Protein AF-A0A2M7U3A9-F1 (afdb_monomer_lite)

pLDDT: mean 92.0, std 8.78, range [64.0, 98.69]

Sequence (62 aa):
MLFAALLFLFFLSNVTWGWDPPAFGQKGMVVAHDRLAAEAGQQILEQGGNAIDAAVAVAYAL

Secondary structure (DSSP, 8-state):
-HHHHHHHHHHHHTTTTT-PPPP--SS-----SSHHHHHHHHHHHHTT--HHHHHHHHHHH-

Foldseek 3Di:
DVVVVVVVVVVVVPPPPPDDDDDDDDQDAFDDPDPVLRVQLVVCSVVVHDNVSSVVSSVVRD

Structure (mmCIF, N/CA/C/O backbone):
data_AF-A0A2M7U3A9-F1
#
_entry.id   AF-A0A2M7U3A9-F1
#
loop_
_atom_site.group_PDB
_atom_site.id
_atom_site.type_symbol
_atom_site.label_atom_id
_atom_site.label_alt_id
_atom_site.label_comp_id
_atom_site.label_asym_id
_atom_site.label_entity_id
_atom_site.label_seq_id
_atom_site.pdbx_PDB_ins_code
_atom_site.Cartn_x
_atom_site.Cartn_y
_atom_site.Cartn_z
_atom_site.occupancy
_atom_site.B_iso_or_equiv
_atom_site.auth_seq_id
_atom_site.auth_comp_id
_atom_site.auth_asym_id
_atom_site.auth_atom_id
_atom_site.pdbx_PDB_model_num
ATOM 1 N N . MET A 1 1 ? 19.776 -0.254 -45.946 1.00 87.50 1 MET A N 1
ATOM 2 C CA . MET A 1 1 ? 20.660 -0.457 -44.773 1.00 87.50 1 MET A CA 1
ATOM 3 C C . MET A 1 1 ? 20.213 0.365 -43.568 1.00 87.50 1 MET A C 1
ATOM 5 O O . MET A 1 1 ? 19.949 -0.233 -42.537 1.00 87.50 1 MET A O 1
ATOM 9 N N . LEU A 1 2 ? 20.018 1.685 -43.701 1.00 92.38 2 LEU A N 1
ATOM 10 C CA . LEU A 1 2 ? 19.547 2.555 -42.608 1.00 92.38 2 LEU A CA 1
ATOM 11 C C . LEU A 1 2 ? 18.222 2.097 -41.965 1.00 92.38 2 LEU A C 1
ATOM 13 O O . LEU A 1 2 ? 18.122 2.010 -40.749 1.00 92.38 2 LEU A O 1
ATOM 17 N N . PHE A 1 3 ? 17.227 1.729 -42.776 1.00 93.56 3 PHE A N 1
ATOM 18 C CA . PHE A 1 3 ? 15.926 1.256 -42.284 1.00 93.56 3 PHE A CA 1
ATOM 19 C C . PHE A 1 3 ? 16.021 -0.034 -41.450 1.00 93.56 3 PHE A C 1
ATOM 21 O O . PHE A 1 3 ? 15.392 -0.147 -40.403 1.00 93.56 3 PHE A O 1
ATOM 28 N N . ALA A 1 4 ? 16.867 -0.979 -41.871 1.00 93.31 4 ALA A N 1
ATOM 29 C CA . ALA A 1 4 ? 17.113 -2.212 -41.124 1.00 93.31 4 ALA A CA 1
ATOM 30 C C . ALA A 1 4 ? 17.816 -1.935 -39.784 1.00 93.31 4 ALA A C 1
ATOM 32 O O . ALA A 1 4 ? 17.476 -2.550 -38.780 1.00 93.31 4 ALA A O 1
ATOM 33 N N . ALA A 1 5 ? 18.742 -0.970 -39.754 1.00 93.88 5 ALA A N 1
ATOM 34 C CA . ALA A 1 5 ? 19.396 -0.537 -38.522 1.00 93.88 5 ALA A CA 1
ATOM 35 C C . ALA A 1 5 ? 18.413 0.138 -37.547 1.00 93.88 5 ALA A C 1
ATOM 37 O O . ALA A 1 5 ? 18.477 -0.113 -36.348 1.00 93.88 5 ALA A O 1
ATOM 38 N N . LEU A 1 6 ? 17.467 0.938 -38.052 1.00 93.56 6 LEU A N 1
ATOM 39 C CA . LEU A 1 6 ? 16.427 1.571 -37.233 1.00 93.56 6 LEU A CA 1
ATOM 40 C C . LEU A 1 6 ? 15.457 0.545 -36.635 1.00 93.56 6 LEU A C 1
ATOM 42 O O . LEU A 1 6 ? 15.161 0.616 -35.445 1.00 93.56 6 LEU A O 1
ATOM 46 N N . LEU A 1 7 ? 15.014 -0.439 -37.425 1.00 92.19 7 LEU A N 1
ATOM 47 C CA . LEU A 1 7 ? 14.205 -1.553 -36.919 1.00 92.19 7 LEU A CA 1
ATOM 48 C C . LEU A 1 7 ? 14.963 -2.344 -35.849 1.00 92.19 7 LEU A C 1
ATOM 50 O O . LEU A 1 7 ? 14.410 -2.644 -34.797 1.00 92.19 7 LEU A O 1
ATOM 54 N N . PHE A 1 8 ? 16.241 -2.634 -36.083 1.00 90.19 8 PHE A N 1
ATOM 55 C CA . PHE A 1 8 ? 17.072 -3.358 -35.128 1.00 90.19 8 PHE A CA 1
ATOM 56 C C . PHE A 1 8 ? 17.238 -2.602 -33.798 1.00 90.19 8 PHE A C 1
ATOM 58 O O . PHE A 1 8 ? 17.080 -3.193 -32.732 1.00 90.19 8 PHE A O 1
ATOM 65 N N . LEU A 1 9 ? 17.472 -1.287 -33.848 1.00 88.69 9 LEU A N 1
ATOM 66 C CA . LEU A 1 9 ? 17.547 -0.430 -32.660 1.00 88.69 9 LEU A CA 1
ATOM 67 C C . LEU A 1 9 ? 16.208 -0.342 -31.913 1.00 88.69 9 LEU A C 1
ATOM 69 O O . LEU A 1 9 ? 16.199 -0.379 -30.685 1.00 88.69 9 LEU A O 1
ATOM 73 N N . PHE A 1 10 ? 15.085 -0.287 -32.633 1.00 87.88 10 PHE A N 1
ATOM 74 C CA . PHE A 1 10 ? 13.750 -0.330 -32.032 1.00 87.88 10 PHE A CA 1
ATOM 75 C C . PHE A 1 10 ? 13.486 -1.664 -31.314 1.00 87.88 10 PHE A C 1
ATOM 77 O O . PHE A 1 10 ? 12.942 -1.688 -30.214 1.00 87.88 10 PHE A O 1
ATOM 84 N N . PHE A 1 11 ? 13.902 -2.794 -31.887 1.00 85.00 11 PHE A N 1
ATOM 85 C CA . PHE A 1 11 ? 13.770 -4.091 -31.216 1.00 85.00 11 PHE A CA 1
ATOM 86 C C . PHE A 1 11 ? 14.671 -4.201 -29.978 1.00 85.00 11 PHE A C 1
ATOM 88 O O . PHE A 1 11 ? 14.224 -4.700 -28.948 1.00 85.00 11 PHE A O 1
ATOM 95 N N . LEU A 1 12 ? 15.896 -3.669 -30.035 1.00 80.50 12 LEU A N 1
ATOM 96 C CA . LEU A 1 12 ? 16.800 -3.594 -28.881 1.00 80.50 12 LEU A CA 1
ATOM 97 C C . LEU A 1 12 ? 16.226 -2.747 -27.736 1.00 80.50 12 LEU A C 1
ATOM 99 O O . LEU A 1 12 ? 16.356 -3.134 -26.576 1.00 80.50 12 LEU A O 1
ATOM 103 N N . SER A 1 13 ? 15.545 -1.635 -28.037 1.00 78.94 13 SER A N 1
ATOM 104 C CA . SER A 1 13 ? 14.922 -0.800 -27.001 1.00 78.94 13 SER A CA 1
ATOM 105 C C . SER A 1 13 ? 13.736 -1.474 -26.309 1.00 78.94 13 SER A C 1
ATOM 107 O O . SER A 1 13 ? 13.325 -1.019 -25.249 1.00 78.94 13 SER A O 1
ATOM 109 N N . ASN A 1 14 ? 13.175 -2.548 -26.879 1.00 75.75 14 ASN A N 1
ATOM 110 C CA . ASN A 1 14 ? 12.041 -3.282 -26.309 1.00 75.75 14 ASN A CA 1
ATOM 111 C C . ASN A 1 14 ? 12.441 -4.419 -25.345 1.00 75.75 14 ASN A C 1
ATOM 113 O O . ASN A 1 14 ? 11.575 -5.085 -24.785 1.00 75.75 14 ASN A O 1
ATOM 117 N N . VAL A 1 15 ? 13.736 -4.624 -25.089 1.00 72.25 15 VAL A N 1
ATOM 118 C CA . VAL A 1 15 ? 14.224 -5.722 -24.233 1.00 72.25 15 VAL A CA 1
ATOM 119 C C . VAL A 1 15 ? 14.101 -5.414 -22.729 1.00 72.25 15 VAL A C 1
ATOM 121 O O . VAL A 1 15 ? 14.113 -6.330 -21.913 1.00 72.25 15 VAL A O 1
ATOM 124 N N . THR A 1 16 ? 13.932 -4.150 -22.330 1.00 65.25 16 THR A N 1
ATOM 125 C CA . THR A 1 16 ? 14.013 -3.726 -20.915 1.00 65.25 16 THR A CA 1
ATOM 126 C C . THR A 1 16 ? 12.667 -3.526 -20.201 1.00 65.25 16 THR A C 1
ATOM 128 O O . THR A 1 16 ? 12.665 -3.156 -19.032 1.00 65.25 16 THR A O 1
ATOM 131 N N . TRP A 1 17 ? 11.520 -3.776 -20.844 1.00 64.00 17 TRP A N 1
ATOM 132 C CA . TRP A 1 17 ? 10.177 -3.409 -20.333 1.00 64.00 17 TRP A CA 1
ATOM 133 C C . TRP A 1 17 ? 9.542 -4.417 -19.362 1.00 64.00 17 TRP A C 1
ATOM 135 O O . TRP A 1 17 ? 8.323 -4.467 -19.236 1.00 64.00 17 TRP A O 1
ATOM 145 N N . GLY A 1 18 ? 10.340 -5.271 -18.722 1.00 67.25 18 GLY A N 1
ATOM 146 C CA . GLY A 1 18 ? 9.833 -6.339 -17.850 1.00 67.25 18 GLY A CA 1
ATOM 147 C C . GLY A 1 18 ? 10.325 -6.272 -16.410 1.00 67.25 18 GLY A C 1
ATOM 148 O O . GLY A 1 18 ? 10.010 -7.169 -15.633 1.00 67.25 18 GLY A O 1
ATOM 149 N N . TRP A 1 19 ? 11.133 -5.269 -16.057 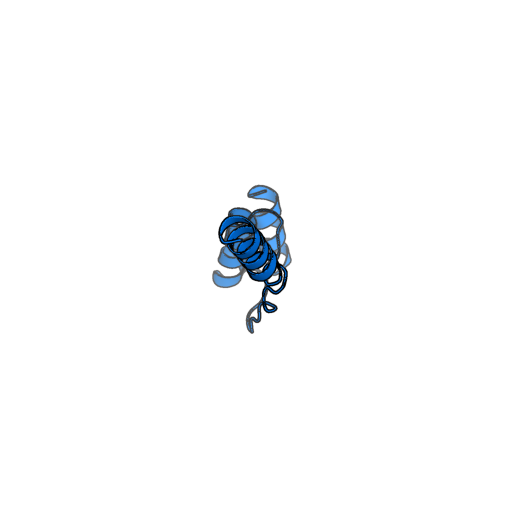1.00 75.19 19 TRP A N 1
ATOM 150 C CA . TRP A 1 19 ? 11.776 -5.208 -14.750 1.00 75.19 19 TRP A CA 1
ATOM 151 C C . TRP A 1 19 ? 11.331 -3.981 -13.966 1.00 75.19 19 TRP A C 1
ATOM 153 O O . TRP A 1 19 ? 12.047 -2.986 -13.885 1.00 75.19 19 TRP A O 1
ATOM 163 N N . ASP A 1 20 ? 10.156 -4.082 -13.353 1.00 82.62 20 ASP A N 1
ATOM 164 C CA . ASP A 1 20 ? 9.835 -3.206 -12.236 1.00 82.62 20 ASP A CA 1
ATOM 165 C C . ASP A 1 20 ? 10.526 -3.758 -10.982 1.00 82.62 20 ASP A C 1
ATOM 167 O O . ASP A 1 20 ? 10.385 -4.948 -10.664 1.00 82.62 20 ASP A O 1
ATOM 171 N N . PRO A 1 21 ? 11.328 -2.947 -10.273 1.00 87.12 21 PRO A N 1
ATOM 172 C CA . PRO A 1 21 ? 11.889 -3.377 -9.007 1.00 87.12 21 PRO A CA 1
ATOM 173 C C . PRO A 1 21 ? 10.751 -3.644 -8.008 1.00 87.12 21 PRO A C 1
ATOM 175 O O . PRO A 1 21 ? 9.750 -2.922 -8.011 1.00 87.12 21 PRO A O 1
ATOM 178 N N . PRO A 1 22 ? 10.888 -4.646 -7.121 1.00 90.31 22 PRO A N 1
ATOM 179 C CA . PRO A 1 22 ? 9.904 -4.880 -6.074 1.00 90.31 22 PRO A CA 1
ATOM 180 C C . PRO A 1 22 ? 9.684 -3.622 -5.226 1.00 90.31 22 PRO A C 1
ATOM 182 O O . PRO A 1 22 ? 10.638 -2.924 -4.875 1.00 90.31 22 PRO A O 1
ATOM 185 N N . ALA A 1 23 ? 8.431 -3.352 -4.862 1.00 90.69 23 ALA A N 1
ATOM 186 C CA . ALA A 1 23 ? 8.119 -2.3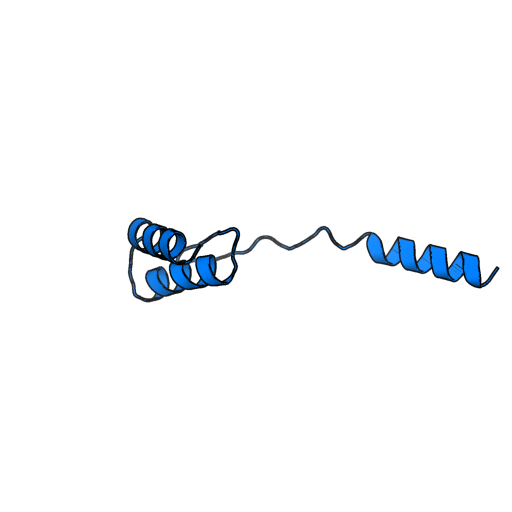17 -3.887 1.00 90.69 23 ALA A CA 1
ATOM 187 C C . ALA A 1 23 ? 8.546 -2.770 -2.479 1.00 90.69 23 ALA A C 1
ATOM 189 O O . ALA A 1 23 ? 8.407 -3.940 -2.125 1.00 90.69 23 ALA A O 1
ATOM 190 N N . PHE A 1 24 ? 9.028 -1.835 -1.657 1.00 91.19 24 PHE A N 1
ATOM 191 C CA . PHE A 1 24 ? 9.400 -2.083 -0.261 1.00 91.19 24 PHE A CA 1
ATOM 192 C C . PHE A 1 24 ? 8.723 -1.062 0.655 1.00 91.19 24 PHE A C 1
ATOM 194 O O . PHE A 1 24 ? 8.657 0.123 0.334 1.00 91.19 24 PHE A O 1
ATOM 201 N N . GLY A 1 25 ? 8.258 -1.510 1.822 1.00 89.12 25 GLY A N 1
ATOM 202 C CA . GLY A 1 25 ? 7.621 -0.662 2.828 1.00 89.12 25 GLY A CA 1
ATOM 203 C C . GLY A 1 25 ? 7.788 -1.243 4.230 1.00 89.12 25 GLY A C 1
ATOM 204 O O . GLY A 1 25 ? 7.831 -2.457 4.400 1.00 89.12 25 GLY A O 1
ATOM 205 N N . GLN A 1 26 ? 7.906 -0.378 5.241 1.00 91.75 26 GLN A N 1
ATOM 206 C CA . GLN A 1 26 ? 8.109 -0.791 6.642 1.00 91.75 26 GLN A CA 1
ATOM 207 C C . GLN A 1 26 ? 6.822 -0.769 7.481 1.00 91.75 26 GLN A C 1
ATOM 209 O O . GLN A 1 26 ? 6.795 -1.323 8.574 1.00 91.75 26 GLN A O 1
ATOM 214 N N . LYS A 1 27 ? 5.768 -0.100 6.996 1.00 89.81 27 LYS A N 1
ATOM 215 C CA . LYS A 1 27 ? 4.538 0.186 7.757 1.00 89.81 27 LYS A CA 1
ATOM 216 C C . LYS A 1 27 ? 3.282 -0.461 7.158 1.00 89.81 27 LYS A C 1
ATOM 218 O O . LYS A 1 27 ? 2.174 -0.082 7.510 1.00 89.81 27 LYS A O 1
ATOM 223 N N . GLY A 1 28 ? 3.466 -1.433 6.264 1.00 91.44 28 GLY A N 1
ATOM 224 C CA . GLY A 1 28 ? 2.396 -2.089 5.510 1.00 91.44 28 GLY A CA 1
ATOM 225 C C . GLY A 1 28 ? 2.557 -1.917 3.999 1.00 91.44 28 GLY A C 1
ATOM 226 O O . GLY A 1 28 ? 3.341 -1.088 3.536 1.00 91.44 28 GLY A O 1
ATOM 227 N N . MET A 1 29 ? 1.839 -2.743 3.242 1.00 96.19 29 MET A N 1
ATOM 228 C CA . MET A 1 29 ? 1.799 -2.730 1.780 1.00 96.19 29 MET A CA 1
ATOM 229 C C . MET A 1 29 ? 0.396 -3.129 1.326 1.00 96.19 29 MET A C 1
ATOM 231 O O . MET A 1 29 ? -0.191 -4.055 1.885 1.00 96.19 29 MET A O 1
ATOM 235 N N . VAL A 1 30 ? -0.112 -2.447 0.302 1.00 97.38 30 VAL A N 1
ATOM 236 C CA . VAL A 1 30 ? -1.385 -2.758 -0.354 1.00 97.38 30 VAL A CA 1
ATOM 237 C C . VAL A 1 30 ? -1.107 -3.012 -1.830 1.00 97.38 30 VAL A C 1
ATOM 239 O O . VAL A 1 30 ? -0.356 -2.268 -2.455 1.00 97.38 30 VAL A O 1
ATOM 242 N N . VAL A 1 31 ? -1.693 -4.076 -2.378 1.00 96.50 31 VAL A N 1
ATOM 243 C CA . VAL A 1 31 ? -1.565 -4.458 -3.789 1.00 96.50 31 VAL A CA 1
ATOM 244 C C . VAL A 1 31 ? -2.966 -4.669 -4.351 1.00 96.50 31 VAL A C 1
ATOM 246 O O . VAL A 1 31 ? -3.750 -5.421 -3.774 1.00 96.50 31 VAL A O 1
ATOM 249 N N . ALA A 1 32 ? -3.276 -4.014 -5.468 1.00 97.12 32 ALA A N 1
ATOM 250 C CA . ALA A 1 32 ? -4.552 -4.135 -6.166 1.00 97.12 32 ALA A CA 1
ATOM 251 C C . ALA A 1 32 ? -4.353 -3.998 -7.683 1.00 97.12 32 ALA A C 1
ATOM 253 O O . ALA A 1 32 ? -3.326 -3.493 -8.136 1.00 97.12 32 ALA A O 1
ATOM 254 N N . HIS A 1 33 ? -5.337 -4.456 -8.464 1.00 95.38 33 HIS A N 1
ATOM 255 C CA . HIS A 1 33 ? -5.323 -4.315 -9.925 1.00 95.38 33 HIS A CA 1
ATOM 256 C C . HIS A 1 33 ? -5.470 -2.861 -10.386 1.00 95.38 33 HIS A C 1
ATOM 258 O O . HIS A 1 33 ? -4.894 -2.494 -11.407 1.00 95.38 33 HIS A O 1
ATOM 264 N N . ASP A 1 34 ? -6.227 -2.053 -9.644 1.00 97.69 34 ASP A N 1
ATOM 265 C CA . ASP A 1 34 ? -6.393 -0.628 -9.908 1.00 97.69 34 ASP A CA 1
ATOM 266 C C . ASP A 1 34 ? -5.514 0.208 -8.966 1.00 97.69 34 ASP A C 1
ATOM 268 O O . ASP A 1 34 ? -5.417 -0.066 -7.763 1.00 97.69 34 ASP A O 1
ATOM 272 N N . ARG A 1 35 ? -4.869 1.243 -9.518 1.00 97.06 35 ARG A N 1
ATOM 273 C CA . ARG A 1 35 ? -3.973 2.126 -8.762 1.00 97.06 35 ARG A CA 1
ATOM 274 C C . ARG A 1 35 ? -4.718 2.907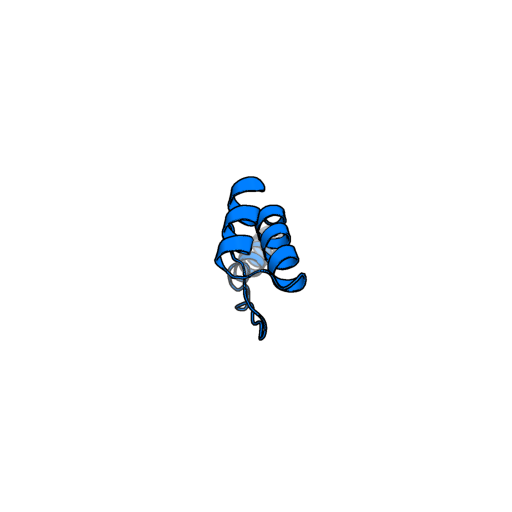 -7.677 1.00 97.06 35 ARG A C 1
ATOM 276 O O . ARG A 1 35 ? -4.213 3.000 -6.564 1.00 97.06 35 ARG A O 1
ATOM 283 N N . LEU A 1 36 ? -5.898 3.447 -7.981 1.00 98.31 36 LEU A N 1
ATOM 284 C CA . LEU A 1 36 ? -6.698 4.213 -7.024 1.00 98.31 36 LEU A CA 1
ATOM 285 C C . LEU A 1 36 ? -7.220 3.312 -5.906 1.00 98.31 36 LEU A C 1
ATOM 287 O O . LEU A 1 36 ? -7.262 3.734 -4.754 1.00 98.31 36 LEU A O 1
ATOM 291 N N . ALA A 1 37 ? -7.545 2.055 -6.215 1.00 98.62 37 ALA A N 1
ATOM 292 C CA . ALA A 1 37 ? -7.918 1.091 -5.188 1.00 98.62 37 ALA A CA 1
ATOM 293 C C . ALA A 1 37 ? -6.753 0.776 -4.234 1.00 98.62 37 ALA A C 1
ATOM 295 O O . ALA A 1 37 ? -6.942 0.750 -3.016 1.00 98.62 37 ALA A O 1
ATOM 296 N N . ALA A 1 38 ? -5.536 0.593 -4.760 1.00 98.25 38 ALA A N 1
ATOM 297 C CA . ALA A 1 38 ? -4.344 0.413 -3.930 1.00 98.25 38 ALA A CA 1
ATOM 298 C C . ALA A 1 38 ? -4.065 1.649 -3.052 1.00 98.25 38 ALA A C 1
ATOM 300 O O . ALA A 1 38 ? -3.801 1.506 -1.856 1.00 98.25 38 ALA A O 1
ATOM 301 N N . GLU A 1 39 ? -4.184 2.854 -3.621 1.00 98.12 39 GLU A N 1
ATOM 302 C CA . GLU A 1 39 ? -4.027 4.127 -2.906 1.00 98.12 39 GLU A CA 1
ATOM 303 C C . GLU A 1 39 ? -5.089 4.303 -1.806 1.00 98.12 39 GLU A C 1
ATOM 305 O O . GLU A 1 39 ? -4.756 4.728 -0.700 1.00 98.12 39 GLU A O 1
ATOM 310 N N . ALA A 1 40 ? -6.344 3.913 -2.051 1.00 98.56 40 ALA A N 1
ATOM 311 C CA . ALA A 1 40 ? -7.407 3.953 -1.047 1.00 98.56 40 ALA A CA 1
ATOM 312 C C . ALA A 1 40 ? -7.086 3.052 0.158 1.00 98.56 40 ALA A C 1
ATOM 314 O O . ALA A 1 40 ? -7.176 3.489 1.306 1.00 98.56 40 ALA A O 1
ATOM 315 N N . GLY A 1 41 ? -6.644 1.813 -0.085 1.00 98.50 41 GLY A N 1
ATOM 316 C CA . GLY A 1 41 ? -6.200 0.920 0.989 1.00 98.50 41 GLY A CA 1
ATOM 317 C C . GLY A 1 41 ? -4.977 1.456 1.739 1.00 98.50 41 GLY A C 1
ATOM 318 O O . GLY A 1 41 ? -4.926 1.382 2.967 1.00 98.50 41 GLY A O 1
ATOM 319 N N . GLN A 1 42 ? -4.004 2.033 1.022 1.00 98.19 42 GLN A N 1
ATOM 320 C CA . GLN A 1 42 ? -2.826 2.663 1.626 1.00 98.19 42 GLN A CA 1
ATOM 321 C C . GLN A 1 42 ? -3.226 3.813 2.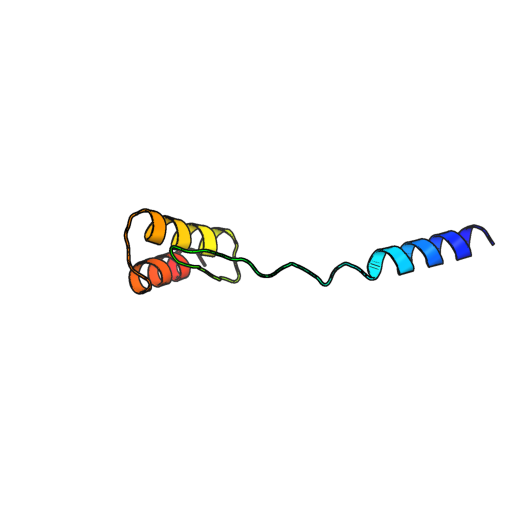561 1.00 98.19 42 GLN A C 1
ATOM 323 O O . GLN A 1 42 ? -2.731 3.874 3.685 1.00 98.19 42 GLN A O 1
ATOM 328 N N . GLN A 1 43 ? -4.148 4.683 2.139 1.00 98.31 43 GLN A N 1
ATOM 329 C CA . GLN A 1 43 ? -4.631 5.798 2.958 1.00 98.31 43 GLN A CA 1
ATOM 330 C C . GLN A 1 43 ? -5.269 5.321 4.267 1.00 98.31 43 GLN A C 1
ATOM 332 O O . GLN A 1 43 ? -5.087 5.963 5.300 1.00 98.31 43 GLN A O 1
ATOM 337 N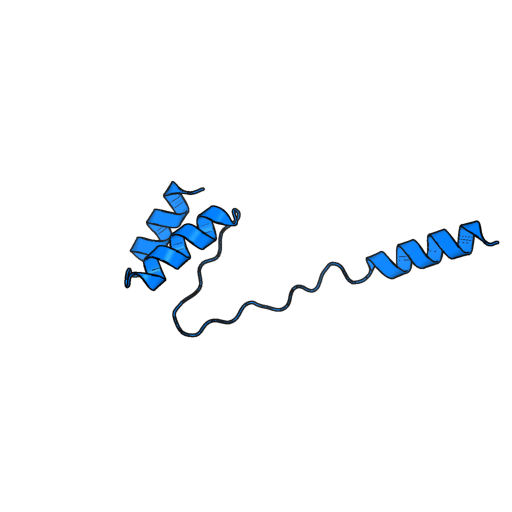 N . ILE A 1 44 ? -5.979 4.188 4.260 1.00 98.50 44 ILE A N 1
ATOM 338 C CA . ILE A 1 44 ? -6.538 3.611 5.491 1.00 98.50 44 ILE A CA 1
ATOM 339 C C . ILE A 1 44 ? -5.440 3.118 6.438 1.00 98.50 44 ILE A C 1
ATOM 341 O O . ILE A 1 44 ? -5.522 3.374 7.640 1.00 98.50 44 ILE A O 1
ATOM 345 N N . LEU A 1 45 ? -4.388 2.473 5.923 1.00 98.06 45 LEU A N 1
ATOM 346 C CA . LEU A 1 45 ? -3.234 2.094 6.749 1.00 98.06 45 LEU A CA 1
ATOM 347 C C . LEU A 1 45 ? -2.526 3.328 7.333 1.00 98.06 45 LEU A C 1
ATOM 349 O O . LEU A 1 45 ? -2.162 3.331 8.508 1.00 98.06 45 LEU A O 1
ATOM 353 N N . GLU A 1 46 ? -2.366 4.397 6.548 1.00 97.50 46 GLU A N 1
ATOM 354 C CA . GLU A 1 46 ? -1.776 5.667 7.004 1.00 97.50 46 GLU A CA 1
ATOM 355 C C . GLU A 1 46 ? -2.606 6.346 8.103 1.00 97.50 46 GLU A C 1
ATOM 357 O O . GLU A 1 46 ? -2.045 6.972 9.003 1.00 97.50 46 GLU A O 1
ATOM 362 N N . GLN A 1 47 ? -3.930 6.174 8.072 1.00 97.81 47 GLN A N 1
ATOM 363 C CA . GLN A 1 47 ? -4.859 6.652 9.102 1.00 97.81 47 GLN A CA 1
ATOM 364 C C . GLN A 1 47 ? -4.874 5.776 10.368 1.00 97.81 47 GLN A C 1
ATOM 366 O O . GLN A 1 47 ? -5.568 6.102 11.331 1.00 97.81 47 GLN A O 1
ATOM 371 N N . GLY A 1 48 ? -4.097 4.689 10.399 1.00 97.44 48 GLY A N 1
ATOM 372 C CA . GLY A 1 48 ? -4.005 3.775 11.538 1.00 97.44 48 GLY A CA 1
ATOM 373 C C . GLY A 1 48 ? -5.019 2.630 11.516 1.00 97.44 48 GLY A C 1
ATOM 374 O O . GLY A 1 48 ? -5.144 1.922 12.516 1.00 97.44 48 GLY A O 1
ATOM 375 N N . GLY A 1 49 ? -5.728 2.431 10.400 1.00 98.12 49 GLY A N 1
ATOM 376 C CA . GLY A 1 49 ? -6.537 1.238 10.166 1.00 98.12 49 GLY A CA 1
ATOM 377 C C . GLY A 1 49 ? -5.672 -0.017 10.030 1.00 98.12 49 GLY A C 1
ATOM 378 O O . GLY A 1 49 ? -4.472 0.046 9.753 1.00 98.12 49 GLY A O 1
ATOM 379 N N . ASN A 1 50 ? -6.275 -1.183 10.237 1.00 98.12 50 ASN A N 1
ATOM 380 C CA . ASN A 1 50 ? -5.588 -2.463 10.093 1.00 98.12 50 ASN A CA 1
ATOM 381 C C . ASN A 1 50 ? -5.703 -3.019 8.655 1.00 98.12 50 ASN A C 1
ATOM 383 O O . ASN A 1 50 ? -6.303 -2.417 7.764 1.00 98.12 50 ASN A O 1
ATOM 387 N N . ALA A 1 51 ? -5.132 -4.206 8.423 1.00 98.31 51 ALA A N 1
ATOM 388 C CA . ALA A 1 51 ? -5.154 -4.857 7.112 1.00 98.31 51 ALA A CA 1
ATOM 389 C C . ALA A 1 51 ? -6.570 -5.199 6.600 1.00 98.31 51 ALA A C 1
ATOM 391 O O . ALA A 1 51 ? -6.792 -5.203 5.392 1.00 98.31 51 ALA A O 1
ATOM 392 N N . ILE A 1 52 ? -7.524 -5.473 7.496 1.00 98.44 52 ILE A N 1
ATOM 393 C CA . ILE A 1 52 ? -8.930 -5.726 7.150 1.00 98.44 52 ILE A CA 1
ATOM 394 C C . ILE A 1 52 ? -9.597 -4.420 6.709 1.00 98.44 52 ILE A C 1
ATOM 396 O O . ILE A 1 52 ? -10.241 -4.404 5.663 1.00 98.44 52 ILE A O 1
ATOM 400 N N . ASP A 1 53 ? -9.398 -3.325 7.449 1.00 98.56 53 ASP A N 1
ATOM 401 C CA . ASP A 1 53 ? -9.949 -2.009 7.091 1.00 98.56 53 ASP A CA 1
ATOM 402 C C . ASP A 1 53 ? -9.448 -1.569 5.704 1.00 98.56 53 ASP A C 1
ATOM 404 O O . ASP A 1 53 ? -10.230 -1.154 4.846 1.00 98.56 53 ASP A O 1
ATOM 408 N N . ALA A 1 54 ? -8.145 -1.742 5.449 1.00 98.56 54 ALA A N 1
ATOM 409 C CA . ALA A 1 54 ? -7.534 -1.457 4.154 1.00 98.56 54 ALA A CA 1
ATOM 410 C C . ALA A 1 54 ? -8.102 -2.337 3.028 1.00 98.56 54 ALA A C 1
ATOM 412 O O . ALA A 1 54 ? -8.377 -1.833 1.941 1.00 98.56 54 ALA A O 1
ATOM 413 N N . ALA A 1 55 ? -8.330 -3.632 3.277 1.00 98.50 55 ALA A N 1
ATOM 414 C CA . ALA A 1 55 ? -8.921 -4.536 2.290 1.00 98.50 55 ALA A CA 1
ATOM 415 C C . ALA A 1 55 ? -10.369 -4.153 1.934 1.00 98.50 55 ALA A C 1
ATOM 417 O O . ALA A 1 55 ? -10.755 -4.238 0.769 1.00 98.50 55 ALA A O 1
ATOM 418 N N . VAL A 1 56 ? -11.160 -3.693 2.910 1.00 98.50 56 VAL A N 1
ATOM 419 C CA . VAL A 1 56 ? -12.525 -3.197 2.667 1.00 98.50 56 VAL A CA 1
ATOM 420 C C . VAL A 1 56 ? -12.500 -1.929 1.811 1.00 98.50 56 VAL A C 1
ATOM 422 O O . VAL A 1 56 ? -13.295 -1.817 0.880 1.00 98.50 56 VAL A O 1
ATOM 425 N N . ALA A 1 57 ? -11.570 -1.003 2.065 1.00 98.62 57 ALA A N 1
ATOM 426 C CA . ALA A 1 57 ? -11.410 0.191 1.235 1.00 98.62 57 ALA A CA 1
ATOM 427 C C . ALA A 1 57 ? -10.984 -0.140 -0.202 1.00 98.62 57 ALA A C 1
ATOM 429 O O . ALA A 1 57 ? -11.555 0.412 -1.139 1.00 98.62 57 ALA A O 1
ATOM 430 N N . VAL A 1 58 ? -10.055 -1.088 -0.385 1.00 98.69 58 VAL A N 1
ATOM 431 C CA . VAL A 1 58 ? -9.688 -1.608 -1.715 1.00 98.69 58 VAL A CA 1
ATOM 432 C C . VAL A 1 58 ? -10.922 -2.166 -2.424 1.00 98.69 58 VAL A C 1
ATOM 434 O O . VAL A 1 58 ? -11.183 -1.796 -3.560 1.00 98.69 58 VAL A O 1
ATOM 437 N N . ALA A 1 59 ? -11.713 -3.012 -1.757 1.00 98.25 59 ALA A N 1
ATOM 438 C CA . ALA A 1 59 ? -12.890 -3.641 -2.358 1.00 98.25 59 ALA A CA 1
ATOM 439 C C . ALA A 1 59 ? -13.982 -2.643 -2.781 1.00 98.25 59 ALA A C 1
ATOM 441 O O . ALA A 1 59 ? -14.704 -2.915 -3.732 1.00 98.25 59 ALA A O 1
ATOM 442 N N . TYR A 1 60 ? -14.110 -1.508 -2.087 1.00 97.94 60 TYR A N 1
ATOM 443 C CA . TYR A 1 60 ? -15.048 -0.440 -2.456 1.00 97.94 60 TYR A CA 1
ATOM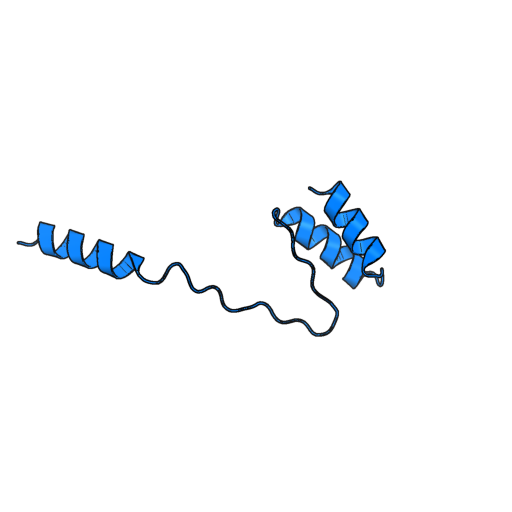 444 C C . TYR A 1 60 ? -14.545 0.465 -3.587 1.00 97.94 60 TYR A C 1
ATOM 446 O O . TYR A 1 60 ? -15.358 1.119 -4.237 1.00 97.94 60 TYR A O 1
ATOM 454 N N . ALA A 1 61 ? -13.227 0.560 -3.767 1.00 97.69 61 ALA A N 1
ATOM 455 C CA . ALA A 1 61 ? -12.592 1.425 -4.758 1.00 97.69 61 ALA A CA 1
ATOM 456 C C . ALA A 1 61 ? -12.260 0.711 -6.084 1.00 97.69 61 ALA A C 1
ATOM 458 O O . ALA A 1 61 ? -11.947 1.394 -7.059 1.00 97.69 61 ALA A O 1
ATOM 459 N N . LEU A 1 62 ? -12.303 -0.628 -6.105 1.00 90.75 62 LEU A N 1
ATOM 460 C CA . LEU A 1 62 ? -12.226 -1.474 -7.307 1.00 90.75 62 LEU A CA 1
ATOM 461 C C . LEU A 1 62 ? -13.523 -1.419 -8.125 1.00 90.75 62 LEU A C 1
ATOM 463 O O . LEU A 1 62 ? -13.406 -1.448 -9.370 1.00 90.75 62 LEU A O 1
#

Radius of gyration: 19.58 Å; chains: 1; bounding box: 36×13×56 Å